Protein AF-A0A2T9X6R1-F1 (afdb_monomer_lite)

Sequence (133 aa):
MIALADYELIAIKPGILIIKVENEELKIRIFPIPIHVIKSGENYSVQVNAVISVDTNIPKFGEQCSPQNIMLHRGVVPKEVNVVRKPEVEINVEGKGISVYLEITNLVVYPDLRDSGGSPCVMISWSSFQTVK

Foldseek 3Di:
DKDWFDKAWDDWDWWWKWFDDDPKIKIKTWTWAWDTWIDDPPDIDTDTDIDMDMDIPDADDAAAPDPVVVVVADWDFTPDMDGPDWTKTWIATPNKIKIKTWAWDGKTWGQRHAHPRRGTDMDIDTDIDMDID

Radius of gyration: 17.2 Å; chains: 1; bounding box: 43×26×51 Å

Secondary structure (DSSP, 8-state):
-EEEE--EEEEEE-EEEEEEETTEEEEEEEEEEEEEEEEETT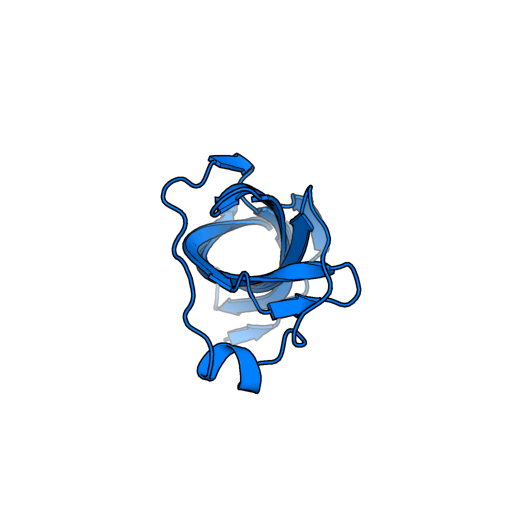EEEEEEEEEEEEEESS----EE--HHHHHHSPPB--S-EEEEE--EEEEEETTEEEEEEEEEEEEEEEEEEE-TTSPEEEEEEEEEEEEE-

Organism: NCBI:txid563177

pLDDT: mean 94.6, std 3.47, range [71.5, 98.12]

Structure (mmCIF, N/CA/C/O backbone):
data_AF-A0A2T9X6R1-F1
#
_entry.id   AF-A0A2T9X6R1-F1
#
loop_
_atom_site.group_PDB
_atom_site.id
_atom_site.type_symbol
_atom_site.label_atom_id
_atom_site.label_alt_id
_atom_site.label_comp_id
_atom_site.label_asym_id
_atom_site.label_entity_id
_atom_site.label_seq_id
_atom_site.pdbx_PDB_ins_code
_atom_site.Cartn_x
_atom_site.Cartn_y
_atom_site.Cartn_z
_atom_site.occupancy
_atom_site.B_iso_or_equiv
_atom_site.auth_seq_id
_atom_site.auth_comp_id
_atom_site.auth_asym_id
_atom_site.auth_atom_id
_atom_site.pdbx_PDB_model_num
ATOM 1 N N . MET A 1 1 ? -7.563 -0.761 31.783 1.00 71.50 1 MET A N 1
ATOM 2 C CA . MET A 1 1 ? -7.317 -2.127 31.275 1.00 71.50 1 MET A CA 1
ATOM 3 C C . MET A 1 1 ? -7.075 -2.005 29.781 1.00 71.50 1 MET A C 1
ATOM 5 O O . MET A 1 1 ? -7.830 -1.278 29.148 1.00 71.50 1 MET A O 1
ATOM 9 N N . ILE A 1 2 ? -6.004 -2.610 29.264 1.00 84.69 2 ILE A N 1
ATOM 10 C CA . ILE A 1 2 ? -5.708 -2.647 27.825 1.00 84.69 2 ILE A CA 1
ATOM 11 C C . ILE A 1 2 ? -6.203 -3.995 27.310 1.00 84.69 2 ILE A C 1
ATOM 13 O O . ILE A 1 2 ? -5.855 -5.019 27.896 1.00 84.69 2 ILE A O 1
ATOM 17 N N . ALA A 1 3 ? -7.022 -3.991 26.264 1.00 91.94 3 ALA A N 1
ATOM 18 C CA . ALA A 1 3 ? -7.582 -5.205 25.682 1.00 91.94 3 ALA A CA 1
ATOM 19 C C . ALA A 1 3 ? -7.657 -5.097 24.156 1.00 91.94 3 ALA A C 1
ATOM 21 O O . ALA A 1 3 ? -7.704 -3.995 23.604 1.00 91.94 3 ALA A O 1
ATOM 22 N N . LEU A 1 4 ? -7.681 -6.250 23.489 1.00 94.25 4 LEU A N 1
ATOM 23 C CA . LEU A 1 4 ? -8.076 -6.326 22.087 1.00 94.25 4 LEU A CA 1
ATOM 24 C C . LEU A 1 4 ? -9.593 -6.147 21.998 1.00 94.25 4 LEU A C 1
ATOM 26 O O . LEU A 1 4 ? -10.327 -6.705 22.813 1.00 94.25 4 LEU A O 1
ATOM 30 N N . ALA A 1 5 ? -10.033 -5.351 21.031 1.00 94.19 5 ALA A N 1
ATOM 31 C CA . ALA A 1 5 ? -11.437 -5.143 20.726 1.00 94.19 5 ALA A CA 1
ATOM 32 C C . ALA A 1 5 ? -11.767 -5.751 19.362 1.00 94.19 5 ALA A C 1
ATOM 34 O O . ALA A 1 5 ? -10.987 -5.625 18.411 1.00 94.19 5 ALA A O 1
ATOM 35 N N . ASP A 1 6 ? -12.938 -6.373 19.278 1.00 95.75 6 ASP A N 1
ATOM 36 C CA . ASP A 1 6 ? -13.516 -6.770 18.003 1.00 95.75 6 ASP A CA 1
ATOM 37 C C . ASP A 1 6 ? -13.940 -5.527 17.221 1.00 95.75 6 ASP A C 1
ATOM 39 O O . ASP A 1 6 ? -14.314 -4.497 17.790 1.00 95.75 6 ASP A O 1
ATOM 43 N N . TYR A 1 7 ? -13.879 -5.624 15.899 1.00 96.56 7 TYR A N 1
ATOM 44 C CA . TYR A 1 7 ? -14.290 -4.552 15.011 1.00 96.56 7 TYR A CA 1
ATOM 45 C C . TYR A 1 7 ? -15.024 -5.117 13.802 1.00 96.56 7 TYR A C 1
ATOM 47 O O . TYR A 1 7 ? -14.750 -6.220 13.331 1.00 96.56 7 TYR A O 1
ATOM 55 N N . GLU A 1 8 ? -15.942 -4.322 13.278 1.00 97.56 8 GLU A N 1
ATOM 56 C CA . GLU A 1 8 ? -16.583 -4.557 11.996 1.00 97.56 8 GLU A CA 1
ATOM 57 C C . GLU A 1 8 ? -15.862 -3.726 10.933 1.00 97.56 8 GLU A C 1
ATOM 59 O O . GLU A 1 8 ? -15.652 -2.522 11.097 1.00 97.56 8 GLU A O 1
ATOM 64 N N . LEU A 1 9 ? -15.454 -4.368 9.840 1.00 97.69 9 LEU A N 1
ATOM 65 C CA . LEU A 1 9 ? -14.873 -3.671 8.700 1.00 97.69 9 LEU A CA 1
ATOM 66 C C . LEU A 1 9 ? -15.989 -3.040 7.867 1.00 97.69 9 LEU A C 1
ATOM 68 O O . LEU A 1 9 ? -16.815 -3.756 7.308 1.00 97.69 9 LEU A O 1
ATOM 72 N N . ILE A 1 10 ? -15.970 -1.715 7.729 1.00 98.00 10 ILE A N 1
ATOM 73 C CA . ILE A 1 10 ? -16.971 -0.984 6.946 1.00 98.00 10 ILE A CA 1
ATOM 74 C C . ILE A 1 10 ? -16.496 -0.820 5.503 1.00 98.00 10 ILE A C 1
ATOM 76 O O . ILE A 1 10 ? -17.200 -1.183 4.562 1.00 98.00 10 ILE A O 1
ATOM 80 N N . ALA A 1 11 ? -15.286 -0.288 5.310 1.00 97.81 11 ALA A N 1
ATOM 81 C CA . ALA A 1 11 ? -14.744 -0.056 3.977 1.00 97.81 11 ALA A CA 1
ATOM 82 C C . ALA A 1 11 ? -13.218 0.025 3.976 1.00 97.81 11 ALA A C 1
ATOM 84 O O . ALA A 1 11 ? -12.625 0.692 4.816 1.00 97.81 11 ALA A O 1
ATOM 85 N N . ILE A 1 12 ? -12.586 -0.562 2.957 1.00 97.81 12 ILE A N 1
ATOM 86 C CA . ILE A 1 12 ? -11.184 -0.301 2.604 1.00 97.81 12 ILE A CA 1
ATOM 87 C C . ILE A 1 12 ? -11.185 0.550 1.338 1.00 97.81 12 ILE A C 1
ATOM 89 O O . ILE A 1 12 ? -11.693 0.128 0.299 1.00 97.81 12 ILE A O 1
ATOM 93 N N . LYS A 1 13 ? -10.592 1.741 1.409 1.00 97.81 13 LYS A N 1
ATOM 94 C CA . LYS A 1 13 ? -10.417 2.665 0.287 1.00 97.81 13 LYS A CA 1
ATOM 95 C C . LYS A 1 13 ? -8.941 2.655 -0.123 1.00 97.81 13 LYS A C 1
ATOM 97 O O . LYS A 1 13 ? -8.113 3.289 0.533 1.00 97.81 13 LYS A O 1
ATOM 102 N N . PRO A 1 14 ? -8.576 1.956 -1.213 1.00 97.44 14 PRO A N 1
ATOM 103 C CA . PRO A 1 14 ? -7.180 1.842 -1.613 1.00 97.44 14 PRO A CA 1
ATOM 104 C C . PRO A 1 14 ? -6.594 3.203 -1.979 1.00 97.44 14 PRO A C 1
ATOM 106 O O . PRO A 1 14 ? -7.193 3.941 -2.769 1.00 97.44 14 PRO A O 1
ATOM 109 N N . GLY A 1 15 ? -5.404 3.504 -1.477 1.00 97.88 15 GLY A N 1
ATOM 110 C CA . GLY A 1 15 ? -4.603 4.620 -1.956 1.00 97.88 15 GLY A CA 1
ATOM 111 C C . GLY A 1 15 ? -4.140 4.358 -3.382 1.00 97.88 15 GLY A C 1
ATOM 112 O O . GLY A 1 15 ? -3.892 3.209 -3.747 1.00 97.88 15 GLY A O 1
ATOM 113 N N . ILE A 1 16 ? -4.05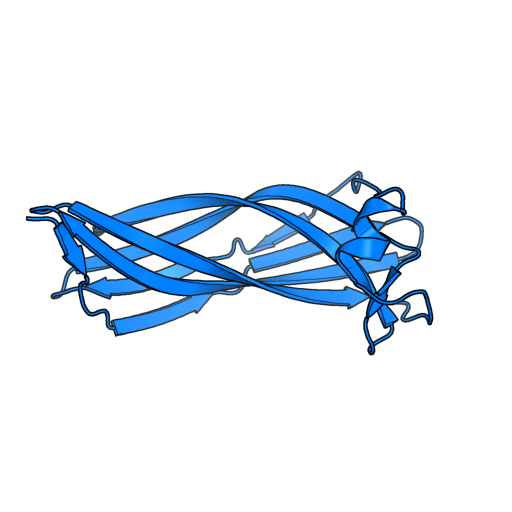7 5.407 -4.195 1.00 98.12 16 ILE A N 1
ATOM 114 C CA . ILE A 1 16 ? -3.583 5.333 -5.577 1.00 98.12 16 ILE A CA 1
ATOM 115 C C . ILE A 1 16 ? -2.539 6.423 -5.770 1.00 98.12 16 ILE A C 1
ATOM 117 O O . ILE A 1 16 ? -2.847 7.609 -5.636 1.00 98.12 16 ILE A O 1
ATOM 121 N N . LEU A 1 17 ? -1.326 6.002 -6.112 1.00 97.69 17 LEU A N 1
ATOM 122 C CA . LEU A 1 17 ? -0.223 6.873 -6.494 1.00 97.69 17 LEU A CA 1
ATOM 123 C C . LEU A 1 17 ? 0.129 6.607 -7.955 1.00 97.69 17 LEU A C 1
ATOM 125 O O . LEU A 1 17 ? 0.160 5.451 -8.385 1.00 97.69 17 LEU A O 1
ATOM 129 N N . ILE A 1 18 ? 0.418 7.669 -8.695 1.00 97.56 18 ILE A N 1
ATOM 130 C CA . ILE A 1 18 ? 1.024 7.586 -10.021 1.00 97.56 18 ILE A CA 1
ATOM 131 C C . ILE A 1 18 ? 2.377 8.274 -9.937 1.00 97.56 18 ILE A C 1
ATOM 133 O O . ILE A 1 18 ? 2.469 9.429 -9.516 1.00 97.56 18 ILE A O 1
ATOM 137 N N . ILE A 1 19 ? 3.427 7.555 -10.307 1.00 96.50 19 ILE A N 1
ATOM 138 C CA . ILE A 1 19 ? 4.798 8.059 -10.264 1.00 96.50 19 ILE A CA 1
ATOM 139 C C . ILE A 1 19 ? 5.483 7.803 -11.596 1.00 96.50 19 ILE A C 1
ATOM 141 O O . ILE A 1 19 ? 5.158 6.846 -12.296 1.00 96.50 19 ILE A O 1
ATOM 145 N N . LYS A 1 20 ? 6.457 8.646 -11.928 1.00 94.69 20 LYS A N 1
ATOM 146 C CA . LYS A 1 20 ? 7.333 8.441 -13.081 1.00 94.69 20 LYS A CA 1
ATOM 147 C C . LYS A 1 20 ? 8.756 8.231 -12.603 1.00 94.69 20 LYS A C 1
ATOM 149 O O . LYS A 1 20 ? 9.283 9.043 -11.840 1.00 94.69 20 LYS A O 1
ATOM 154 N N . VAL A 1 21 ? 9.364 7.143 -13.054 1.00 92.94 21 VAL A N 1
ATOM 155 C CA . VAL A 1 21 ? 10.762 6.814 -12.781 1.00 92.94 21 VAL A CA 1
ATOM 156 C C . VAL A 1 21 ? 11.420 6.477 -14.104 1.00 92.94 21 VAL A C 1
ATOM 158 O O . VAL A 1 21 ? 10.998 5.557 -14.798 1.00 92.94 21 VAL A O 1
ATOM 161 N N . GLU A 1 22 ? 12.436 7.261 -14.460 1.00 88.06 22 GLU A N 1
ATOM 162 C CA . GLU A 1 22 ? 13.091 7.189 -15.767 1.00 88.06 22 GLU A CA 1
ATOM 163 C C . GLU A 1 22 ? 12.067 7.304 -16.909 1.00 88.06 22 GLU A C 1
ATOM 165 O O . GLU A 1 22 ? 11.452 8.358 -17.071 1.00 88.06 22 GLU A O 1
ATOM 170 N N . ASN A 1 23 ? 11.863 6.223 -17.664 1.00 89.12 23 ASN A N 1
ATOM 171 C CA . ASN A 1 23 ? 10.926 6.144 -18.783 1.00 89.12 23 ASN A CA 1
ATOM 172 C C . ASN A 1 23 ? 9.674 5.305 -18.456 1.00 89.12 23 ASN A C 1
ATOM 174 O O . ASN A 1 23 ? 8.883 5.020 -19.353 1.00 89.12 23 ASN A O 1
ATOM 178 N N . GLU A 1 24 ? 9.499 4.887 -17.199 1.00 93.00 24 GLU A N 1
ATOM 179 C CA . GLU A 1 24 ? 8.377 4.066 -16.733 1.00 93.00 24 GLU A CA 1
ATOM 180 C C . GLU A 1 24 ? 7.394 4.899 -15.905 1.00 93.00 24 GLU A C 1
ATOM 182 O O . GLU A 1 24 ? 7.777 5.707 -15.053 1.00 93.00 24 GLU A O 1
ATOM 187 N N . GLU A 1 25 ? 6.104 4.683 -16.146 1.00 96.25 25 GLU A N 1
ATOM 188 C CA . GLU A 1 25 ? 5.024 5.175 -15.302 1.00 96.25 25 GLU A CA 1
ATOM 189 C C . GLU A 1 25 ? 4.500 4.019 -14.458 1.00 96.25 25 GLU A C 1
ATOM 191 O O . GLU A 1 25 ? 4.127 2.965 -14.979 1.00 96.25 25 GLU A O 1
ATOM 196 N N . LEU A 1 26 ? 4.471 4.231 -13.146 1.00 97.31 26 LEU A N 1
ATOM 197 C CA . LEU A 1 26 ? 4.061 3.226 -12.183 1.00 97.31 26 LEU A CA 1
ATOM 198 C C . LEU A 1 26 ? 2.766 3.652 -11.511 1.00 97.31 26 LEU A C 1
ATOM 200 O O . LEU A 1 26 ? 2.642 4.773 -11.010 1.00 97.31 26 LEU A O 1
ATOM 204 N N . LYS A 1 27 ? 1.820 2.719 -11.447 1.00 97.88 27 LYS A N 1
ATOM 205 C CA . LYS A 1 27 ? 0.594 2.847 -10.671 1.00 97.88 27 LYS A CA 1
ATOM 206 C C . LYS A 1 27 ? 0.715 1.989 -9.425 1.00 97.88 27 LYS A C 1
ATOM 208 O O . LYS A 1 27 ? 0.703 0.763 -9.495 1.00 97.88 27 LYS A O 1
ATOM 213 N N . ILE A 1 28 ? 0.787 2.647 -8.279 1.00 98.00 28 ILE A N 1
ATOM 214 C CA . ILE A 1 28 ? 0.924 1.992 -6.983 1.00 98.00 28 ILE A CA 1
ATOM 215 C C . ILE A 1 28 ? -0.416 2.055 -6.265 1.00 98.00 28 ILE A C 1
ATOM 217 O O . ILE A 1 28 ? -1.007 3.128 -6.116 1.00 98.00 28 ILE A O 1
ATOM 221 N N . ARG A 1 29 ? -0.894 0.899 -5.808 1.00 98.06 29 ARG A N 1
ATOM 222 C CA . ARG A 1 29 ? -2.085 0.776 -4.969 1.00 98.06 29 ARG A CA 1
ATOM 223 C C . ARG A 1 29 ? -1.684 0.339 -3.569 1.00 98.06 29 ARG A C 1
ATOM 225 O O . ARG A 1 29 ? -0.919 -0.610 -3.420 1.00 98.06 29 ARG A O 1
ATOM 232 N N . ILE A 1 30 ? -2.219 1.023 -2.563 1.00 98.12 30 ILE A N 1
ATOM 233 C CA . ILE A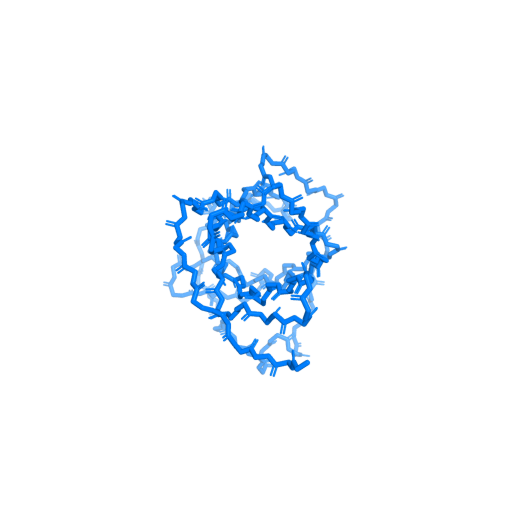 1 30 ? -1.919 0.769 -1.150 1.00 98.12 30 ILE A CA 1
ATOM 234 C C . ILE A 1 30 ? -3.228 0.441 -0.443 1.00 98.12 30 ILE A C 1
ATOM 236 O O . ILE A 1 30 ? -4.135 1.271 -0.396 1.00 98.12 30 ILE A O 1
ATOM 240 N N . PHE A 1 31 ? -3.336 -0.766 0.097 1.00 97.94 31 PHE A N 1
ATOM 241 C CA . PHE A 1 31 ? -4.526 -1.261 0.777 1.00 97.94 31 PHE A CA 1
ATOM 242 C C . PHE A 1 31 ? -4.260 -1.290 2.288 1.00 97.94 31 PHE A C 1
ATOM 244 O O . PHE A 1 31 ? -3.497 -2.146 2.740 1.00 97.94 31 PHE A O 1
ATOM 251 N N . PRO A 1 32 ? -4.839 -0.362 3.070 1.00 97.56 32 PRO A N 1
ATOM 252 C CA . PRO A 1 32 ? -4.733 -0.391 4.524 1.00 97.56 32 PRO A CA 1
ATOM 253 C C . PRO A 1 32 ? -5.644 -1.489 5.090 1.00 97.56 32 PRO A C 1
ATOM 255 O O . PRO A 1 32 ? -6.867 -1.379 5.045 1.00 97.56 32 PRO A O 1
ATOM 258 N N . ILE A 1 33 ? -5.043 -2.559 5.604 1.00 97.50 33 ILE A N 1
ATOM 259 C CA . ILE A 1 33 ? -5.725 -3.706 6.204 1.00 97.50 33 ILE A CA 1
ATOM 260 C C . ILE A 1 33 ? -5.612 -3.617 7.733 1.00 97.50 33 ILE A C 1
ATOM 262 O O . ILE A 1 33 ? -4.511 -3.779 8.264 1.00 97.50 33 ILE A O 1
ATOM 266 N N . PRO A 1 34 ? -6.705 -3.362 8.468 1.00 96.50 34 PRO A N 1
ATOM 267 C CA . PRO A 1 34 ? -6.686 -3.380 9.923 1.00 96.50 34 PRO A CA 1
ATOM 268 C C . PRO A 1 34 ? -6.407 -4.809 10.397 1.00 96.50 34 PRO A C 1
ATOM 270 O O . PRO A 1 34 ? -6.953 -5.769 9.862 1.00 96.50 34 PRO A O 1
ATOM 273 N N . ILE A 1 35 ? -5.519 -4.954 11.379 1.00 95.81 35 ILE A N 1
ATOM 274 C CA . ILE A 1 35 ? -5.169 -6.255 11.967 1.00 95.81 35 ILE A CA 1
ATOM 275 C C . ILE A 1 35 ? -5.751 -6.355 13.374 1.00 95.81 35 ILE A C 1
ATOM 277 O O . ILE A 1 35 ? -6.422 -7.329 13.708 1.00 95.81 35 ILE A O 1
ATOM 281 N N . HIS A 1 36 ? -5.517 -5.325 14.189 1.00 95.31 36 HIS A N 1
ATOM 282 C CA . HIS A 1 36 ? -5.915 -5.292 15.590 1.00 95.31 36 HIS A CA 1
ATOM 283 C C . HIS A 1 36 ? -6.453 -3.919 15.970 1.00 95.31 36 HIS A C 1
ATOM 285 O O . HIS A 1 36 ? -5.936 -2.893 15.524 1.00 95.31 36 HIS A O 1
ATOM 291 N N . VAL A 1 37 ? -7.444 -3.911 16.857 1.00 96.06 37 VAL A N 1
ATOM 292 C CA . VAL A 1 37 ? -7.868 -2.716 17.581 1.00 96.06 37 VAL A CA 1
ATOM 293 C C . VAL A 1 37 ? -7.539 -2.921 19.049 1.00 96.06 37 VAL A C 1
ATOM 295 O O . VAL A 1 37 ? -7.961 -3.897 19.664 1.00 96.06 37 VAL A O 1
ATOM 298 N N . ILE A 1 38 ? -6.772 -1.996 19.611 1.00 95.50 38 ILE A N 1
ATOM 299 C CA . ILE A 1 38 ? -6.399 -1.978 21.020 1.00 95.50 38 ILE A CA 1
ATOM 300 C C . ILE A 1 38 ? -7.240 -0.907 21.705 1.00 95.50 38 ILE A C 1
ATOM 302 O O . ILE A 1 38 ? -7.179 0.268 21.340 1.00 95.50 38 ILE A O 1
ATOM 306 N N . LYS A 1 39 ? -8.008 -1.305 22.717 1.00 94.50 39 LYS A N 1
ATOM 307 C CA . LYS A 1 39 ? -8.813 -0.406 23.545 1.00 94.50 39 LYS A CA 1
ATOM 308 C C . LYS A 1 39 ? -8.125 -0.167 24.884 1.00 94.50 39 LYS A C 1
ATOM 310 O O . LYS A 1 39 ? -7.664 -1.106 25.534 1.00 94.50 39 LYS A O 1
ATOM 315 N N . SER A 1 40 ? -8.078 1.092 25.313 1.00 93.38 40 SER A N 1
ATOM 316 C CA . SER A 1 40 ? -7.579 1.501 26.628 1.00 93.38 40 SER A CA 1
ATOM 317 C C . SER A 1 40 ? -8.493 2.575 27.219 1.00 93.38 40 SER A C 1
ATOM 319 O O . SER A 1 40 ? -8.399 3.757 26.879 1.00 93.38 40 SER A O 1
ATOM 321 N N . GLY A 1 41 ? -9.412 2.151 28.092 1.00 88.94 41 GLY A N 1
ATOM 322 C CA . GLY A 1 41 ? -10.496 3.014 28.570 1.00 88.94 41 GLY A CA 1
ATOM 323 C C . GLY A 1 41 ? -11.426 3.398 27.417 1.00 88.94 41 GLY A C 1
ATOM 324 O O . GLY A 1 41 ? -11.958 2.519 26.744 1.00 88.94 41 GLY A O 1
ATOM 325 N N . GLU A 1 42 ? -11.570 4.700 27.172 1.00 87.12 42 GLU A N 1
ATOM 326 C CA . GLU A 1 42 ? -12.366 5.252 26.062 1.00 87.12 42 GLU A CA 1
ATOM 327 C C . GLU A 1 42 ? -11.573 5.437 24.759 1.00 87.12 42 GLU A C 1
ATOM 329 O O . GLU A 1 42 ? -12.151 5.791 23.731 1.00 87.12 42 GLU A O 1
ATOM 334 N N . ASN A 1 43 ? -10.257 5.209 24.793 1.00 91.50 43 ASN A N 1
ATOM 335 C CA . ASN A 1 43 ? -9.383 5.400 23.643 1.00 91.50 43 ASN A CA 1
ATOM 336 C C . ASN A 1 43 ? -9.220 4.106 22.848 1.00 91.50 43 ASN A C 1
ATOM 338 O O . ASN A 1 43 ? -9.113 3.017 23.418 1.00 91.50 43 ASN A O 1
ATOM 342 N N . TYR A 1 44 ? -9.095 4.262 21.534 1.00 93.75 44 TYR A N 1
ATOM 343 C CA . TYR A 1 44 ? -8.824 3.184 20.591 1.00 93.75 44 TYR A CA 1
ATOM 344 C C . TYR A 1 44 ? -7.501 3.437 19.878 1.00 93.75 44 TYR A C 1
ATOM 346 O O . TYR A 1 44 ? -7.132 4.584 19.642 1.00 93.75 44 TYR A O 1
ATOM 354 N N . SER A 1 45 ? -6.796 2.376 19.512 1.00 94.50 45 SER A N 1
ATOM 355 C CA . SER A 1 45 ? -5.641 2.414 18.620 1.00 94.50 45 SER A CA 1
ATOM 356 C C . SER A 1 45 ? -5.780 1.295 17.604 1.00 94.50 45 SER A C 1
ATOM 358 O O . SER A 1 45 ? -5.986 0.142 17.982 1.00 94.50 45 SER A O 1
ATOM 360 N N . VAL A 1 46 ? -5.701 1.631 16.320 1.00 96.25 46 VAL A N 1
ATOM 361 C CA . VAL A 1 46 ? -5.851 0.656 15.237 1.00 96.25 46 VAL A CA 1
ATOM 362 C C . VAL A 1 46 ? -4.487 0.352 14.638 1.00 96.25 46 VAL A C 1
ATOM 364 O O . VAL A 1 46 ? -3.798 1.243 14.140 1.00 96.25 46 VAL A O 1
ATOM 367 N N . GLN A 1 47 ? -4.105 -0.920 14.653 1.00 95.50 47 GLN A N 1
ATOM 368 C CA . GLN A 1 47 ? -2.938 -1.404 13.935 1.00 95.50 47 GLN A CA 1
ATOM 369 C C . GLN A 1 47 ? -3.338 -1.788 12.512 1.00 95.50 47 GLN A C 1
ATOM 371 O O . GLN A 1 47 ? -4.243 -2.599 12.312 1.00 95.50 47 GLN A O 1
ATOM 376 N N . VAL A 1 48 ? -2.631 -1.235 11.529 1.00 96.00 48 VAL A N 1
ATOM 377 C CA . VAL A 1 48 ? -2.893 -1.449 10.104 1.00 96.00 48 VAL A CA 1
ATOM 378 C C . VAL A 1 48 ? -1.653 -2.026 9.427 1.00 96.00 48 VAL A C 1
ATOM 380 O O . VAL A 1 48 ? -0.551 -1.507 9.599 1.00 96.00 48 VAL A O 1
ATOM 383 N N . ASN A 1 49 ? -1.841 -3.078 8.633 1.00 95.38 49 ASN A N 1
ATOM 384 C CA . ASN A 1 49 ? -0.877 -3.520 7.633 1.00 95.38 49 ASN A CA 1
ATOM 385 C C . ASN A 1 49 ? -1.157 -2.820 6.302 1.00 95.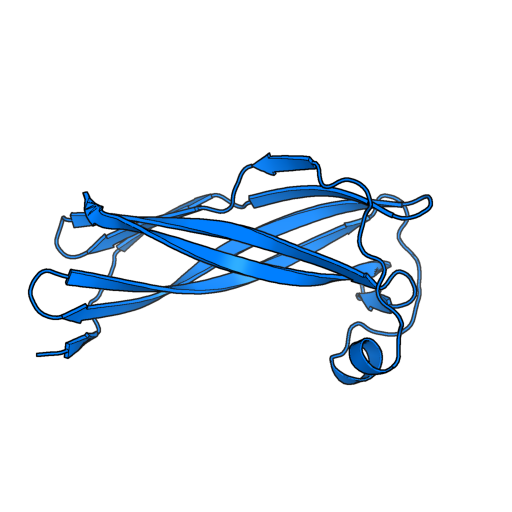38 49 ASN A C 1
ATOM 387 O O . ASN A 1 49 ? -2.317 -2.683 5.926 1.00 95.38 49 ASN A O 1
ATOM 391 N N . ALA A 1 50 ? -0.132 -2.442 5.546 1.00 95.75 50 ALA A N 1
ATOM 392 C CA . ALA A 1 50 ? -0.328 -1.954 4.184 1.00 95.75 50 ALA A CA 1
ATOM 393 C C . ALA A 1 50 ? 0.059 -3.045 3.184 1.00 95.75 50 ALA A C 1
ATOM 395 O O . ALA A 1 50 ? 1.218 -3.449 3.112 1.00 95.75 50 ALA A O 1
ATOM 396 N N . VAL A 1 51 ? -0.904 -3.500 2.385 1.00 96.06 51 VAL A N 1
ATOM 397 C CA . VAL A 1 51 ? -0.624 -4.366 1.234 1.00 96.06 51 VAL A CA 1
ATOM 398 C C . VAL A 1 51 ? -0.401 -3.476 0.018 1.00 96.06 51 VAL A C 1
ATOM 400 O O . VAL A 1 51 ? -1.204 -2.582 -0.253 1.00 96.06 51 VAL A O 1
ATOM 403 N N . ILE A 1 52 ? 0.696 -3.695 -0.704 1.00 95.81 52 ILE A N 1
ATOM 404 C CA . ILE A 1 52 ? 1.120 -2.839 -1.816 1.00 95.81 52 ILE A CA 1
ATOM 405 C C . ILE A 1 52 ? 1.083 -3.646 -3.111 1.00 95.81 52 ILE A C 1
ATOM 407 O O . ILE A 1 52 ? 1.542 -4.783 -3.160 1.00 95.81 52 ILE A O 1
ATOM 411 N N . SER A 1 53 ? 0.544 -3.039 -4.164 1.00 96.12 53 SER A N 1
ATOM 412 C CA . SER A 1 53 ? 0.570 -3.562 -5.529 1.00 96.12 53 SER A CA 1
ATOM 413 C C . SER A 1 53 ? 1.127 -2.492 -6.457 1.00 96.12 53 SER A C 1
ATOM 415 O O . SER A 1 53 ? 0.766 -1.319 -6.340 1.00 96.12 53 SER A O 1
ATOM 417 N N . VAL A 1 54 ? 2.004 -2.904 -7.368 1.00 97.19 54 VAL A N 1
ATOM 418 C CA . VAL A 1 54 ? 2.664 -2.027 -8.333 1.00 97.19 54 VAL A CA 1
ATOM 419 C C . VAL A 1 54 ? 2.375 -2.553 -9.729 1.00 97.19 54 VAL A C 1
ATOM 421 O O . VAL A 1 54 ? 2.631 -3.718 -10.011 1.00 97.19 54 VAL A O 1
ATOM 424 N N . ASP A 1 55 ? 1.871 -1.685 -10.597 1.00 96.94 55 ASP A N 1
ATOM 425 C CA . ASP A 1 55 ? 1.815 -1.927 -12.037 1.00 96.94 55 ASP A CA 1
ATOM 426 C C . ASP A 1 55 ? 2.751 -0.947 -12.744 1.00 96.94 55 ASP A C 1
ATOM 428 O O . ASP A 1 55 ? 2.819 0.224 -12.363 1.00 96.94 55 ASP A O 1
ATOM 432 N N . THR A 1 56 ? 3.416 -1.402 -13.801 1.00 97.00 56 THR A N 1
ATOM 433 C CA . THR A 1 56 ? 4.176 -0.561 -14.735 1.00 97.00 56 THR A CA 1
ATOM 434 C C . THR A 1 56 ? 3.536 -0.600 -16.117 1.00 97.00 56 THR A C 1
ATOM 436 O O . THR A 1 56 ? 2.958 -1.609 -16.526 1.00 97.00 56 THR A O 1
ATOM 439 N N . ASN A 1 57 ? 3.658 0.490 -16.870 1.00 97.00 57 ASN A N 1
ATOM 440 C CA . ASN A 1 57 ? 3.309 0.506 -18.288 1.00 97.00 57 ASN A CA 1
ATOM 441 C C . ASN A 1 57 ? 4.337 -0.227 -19.175 1.00 97.00 57 ASN A C 1
ATOM 443 O O . ASN A 1 57 ? 4.045 -0.483 -20.343 1.00 97.00 57 ASN A O 1
ATOM 447 N N . ILE A 1 58 ? 5.525 -0.556 -18.650 1.00 95.81 58 ILE A N 1
ATOM 448 C CA . ILE A 1 58 ? 6.596 -1.248 -19.382 1.00 95.81 58 ILE A CA 1
ATOM 449 C C . ILE A 1 58 ? 7.114 -2.425 -18.535 1.00 95.81 58 ILE A C 1
ATOM 451 O O . ILE A 1 58 ? 8.162 -2.303 -17.897 1.00 95.81 58 ILE A O 1
ATOM 455 N N . PRO A 1 59 ? 6.398 -3.565 -18.492 1.00 94.31 59 PRO A N 1
ATOM 456 C CA . PRO A 1 59 ? 6.833 -4.729 -17.726 1.00 94.31 59 PRO A CA 1
ATOM 457 C C . PRO A 1 59 ? 8.117 -5.320 -18.314 1.00 94.31 59 PRO A C 1
ATOM 459 O O . PRO A 1 59 ? 8.265 -5.436 -19.533 1.00 94.31 59 PRO A O 1
ATOM 462 N N . LYS A 1 60 ? 9.060 -5.684 -17.442 1.00 93.69 60 LYS A N 1
ATOM 463 C CA . LYS A 1 60 ? 10.380 -6.213 -17.821 1.00 93.69 60 LYS A CA 1
ATOM 464 C C . LYS A 1 60 ? 10.805 -7.333 -16.883 1.00 93.69 60 LYS A C 1
ATOM 466 O O . LYS A 1 60 ? 10.420 -7.350 -15.720 1.00 93.69 60 LYS A O 1
ATOM 471 N N . PHE A 1 61 ? 11.660 -8.226 -17.369 1.00 90.44 61 PHE A N 1
ATOM 472 C CA . PHE A 1 61 ? 12.367 -9.171 -16.507 1.00 90.44 61 PHE A CA 1
ATOM 473 C C . PHE A 1 61 ? 13.503 -8.469 -15.757 1.00 90.44 61 PHE A C 1
ATOM 475 O O . PHE A 1 61 ? 14.096 -7.520 -16.267 1.00 90.44 61 PHE A O 1
ATOM 482 N N . GLY A 1 62 ? 13.807 -8.955 -14.560 1.00 88.44 62 GLY A N 1
ATOM 483 C CA . GLY A 1 62 ? 14.876 -8.438 -13.714 1.00 88.44 62 GLY A CA 1
ATOM 484 C C . GLY A 1 62 ? 15.088 -9.336 -12.504 1.00 88.44 62 GLY A C 1
ATOM 485 O O . GLY A 1 62 ? 14.452 -10.387 -12.379 1.00 88.44 62 GLY A O 1
ATOM 486 N N . GLU A 1 63 ? 15.993 -8.931 -11.621 1.00 93.88 63 GLU A N 1
ATOM 487 C CA . GLU A 1 63 ? 16.241 -9.657 -10.378 1.00 93.88 63 GLU A CA 1
ATOM 488 C C . GLU A 1 63 ? 15.016 -9.605 -9.465 1.00 93.88 63 GLU A C 1
ATOM 490 O O . GLU A 1 63 ? 14.311 -8.604 -9.410 1.00 93.88 63 GLU A O 1
ATOM 495 N N . GLN A 1 64 ? 14.748 -10.674 -8.720 1.00 94.50 64 GLN A N 1
ATOM 496 C CA . GLN A 1 64 ? 13.519 -10.763 -7.935 1.00 94.50 64 GLN A CA 1
ATOM 497 C C . GLN A 1 64 ? 13.444 -9.694 -6.830 1.00 94.50 64 GLN A C 1
ATOM 499 O O . GLN A 1 64 ? 14.428 -9.446 -6.124 1.00 94.50 64 GLN A O 1
ATOM 504 N N . CYS A 1 65 ? 12.242 -9.154 -6.598 1.00 92.75 65 CYS A N 1
ATOM 505 C CA . CYS A 1 65 ? 11.913 -8.414 -5.378 1.00 92.75 65 CYS A CA 1
ATOM 506 C C . CYS A 1 65 ? 12.131 -9.278 -4.128 1.00 92.75 65 CYS A C 1
ATOM 508 O O . CYS A 1 65 ? 11.280 -10.088 -3.759 1.00 92.75 65 CYS A O 1
ATOM 510 N N . SER A 1 66 ? 13.263 -9.089 -3.451 1.00 91.56 66 SER A N 1
ATOM 511 C CA . SER A 1 66 ? 13.561 -9.724 -2.168 1.00 91.56 66 SER A CA 1
ATOM 512 C C . SER A 1 66 ? 14.217 -8.721 -1.215 1.00 91.56 66 SER A C 1
ATOM 514 O O . SER A 1 66 ? 14.915 -7.811 -1.674 1.00 91.56 66 SER A O 1
ATOM 516 N N . PRO A 1 67 ? 14.048 -8.873 0.114 1.00 88.56 67 PRO A N 1
ATOM 517 C CA . PRO A 1 67 ? 14.731 -8.015 1.082 1.00 88.56 67 PRO A CA 1
ATOM 518 C C . PRO A 1 67 ? 16.254 -7.998 0.897 1.00 88.56 67 PRO A C 1
ATOM 520 O O . PRO A 1 67 ? 16.878 -6.954 1.042 1.00 88.56 67 PRO A O 1
ATOM 523 N N . GLN A 1 68 ? 16.842 -9.139 0.522 1.00 92.31 68 GLN A N 1
ATOM 524 C CA . GLN A 1 68 ? 18.278 -9.268 0.263 1.00 92.31 68 GLN A CA 1
ATOM 525 C C . GLN A 1 68 ? 18.703 -8.402 -0.929 1.00 92.31 68 GLN A C 1
ATOM 527 O O . GLN A 1 68 ? 19.639 -7.616 -0.813 1.00 92.31 68 GLN A O 1
ATOM 532 N N . ASN A 1 69 ? 17.970 -8.470 -2.043 1.00 92.50 69 ASN A N 1
ATOM 533 C CA . ASN A 1 69 ? 18.298 -7.710 -3.250 1.00 92.50 69 ASN A CA 1
ATOM 534 C 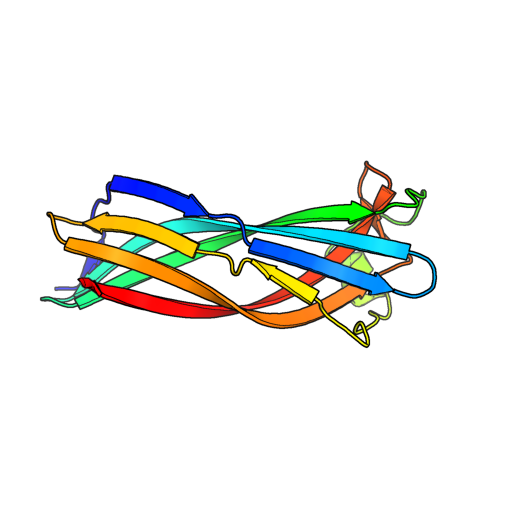C . ASN A 1 69 ? 18.069 -6.206 -3.070 1.00 92.50 69 ASN A C 1
ATOM 536 O O . ASN A 1 69 ? 18.869 -5.406 -3.551 1.00 92.50 69 ASN A O 1
ATOM 540 N N . ILE A 1 70 ? 17.030 -5.816 -2.324 1.00 90.62 70 ILE A N 1
ATOM 541 C CA . ILE A 1 70 ? 16.737 -4.415 -1.985 1.00 90.62 70 ILE A CA 1
ATOM 542 C C . ILE A 1 70 ? 17.904 -3.757 -1.233 1.00 90.62 70 ILE A C 1
ATOM 544 O O . ILE A 1 70 ? 18.170 -2.576 -1.438 1.00 90.62 70 ILE A O 1
ATOM 548 N N . MET A 1 71 ? 18.621 -4.504 -0.385 1.00 89.06 71 MET A N 1
ATOM 549 C CA . MET A 1 71 ? 19.791 -3.987 0.339 1.00 89.06 71 MET A CA 1
ATOM 550 C C . MET A 1 71 ? 21.039 -3.838 -0.542 1.00 89.06 71 MET A C 1
ATOM 552 O O . MET A 1 71 ? 21.933 -3.068 -0.198 1.00 89.06 71 MET A O 1
ATOM 556 N N . LEU A 1 72 ? 21.111 -4.579 -1.651 1.00 91.94 72 LEU A N 1
ATOM 557 C CA . LEU A 1 72 ? 22.252 -4.584 -2.573 1.00 91.94 72 LEU A CA 1
ATOM 558 C C . LEU A 1 72 ? 22.093 -3.582 -3.724 1.00 91.94 72 LEU A C 1
ATOM 560 O O . LEU A 1 72 ? 23.084 -3.193 -4.338 1.00 91.94 72 LEU A O 1
ATOM 564 N N . HIS A 1 73 ? 20.863 -3.154 -4.005 1.00 92.44 73 HIS A N 1
ATOM 565 C CA . HIS A 1 73 ? 20.548 -2.244 -5.100 1.00 92.44 73 HIS A CA 1
ATOM 566 C C . HIS A 1 73 ? 20.322 -0.817 -4.614 1.00 92.44 73 HIS A C 1
ATOM 568 O O . HIS A 1 73 ? 19.861 -0.561 -3.500 1.00 92.44 73 HIS A O 1
ATOM 574 N N . ARG A 1 74 ? 20.615 0.149 -5.488 1.00 90.94 74 ARG A N 1
ATOM 575 C CA . ARG A 1 74 ? 20.367 1.559 -5.203 1.00 90.94 74 ARG A CA 1
ATOM 576 C C . ARG A 1 74 ? 18.950 1.932 -5.618 1.00 90.94 74 ARG A C 1
ATOM 578 O O . ARG A 1 74 ? 18.618 1.933 -6.796 1.00 90.94 74 ARG A O 1
ATOM 585 N N . GLY A 1 75 ? 18.143 2.311 -4.638 1.00 92.94 75 GLY A N 1
ATOM 586 C CA . GLY A 1 75 ? 16.815 2.846 -4.888 1.00 92.94 75 GLY A CA 1
ATOM 587 C C . GLY A 1 75 ? 16.841 4.257 -5.484 1.00 92.94 75 GLY A C 1
ATOM 588 O O . GLY A 1 75 ? 17.728 5.067 -5.199 1.00 92.94 75 GLY A O 1
ATOM 589 N N . VAL A 1 76 ? 15.828 4.556 -6.288 1.00 95.19 76 VAL A N 1
ATOM 590 C CA . VAL A 1 76 ? 15.554 5.858 -6.890 1.00 95.19 76 VAL A CA 1
ATOM 591 C C . VAL A 1 76 ? 14.356 6.476 -6.182 1.00 95.19 76 VAL A C 1
ATOM 593 O O . VAL A 1 76 ? 13.277 5.888 -6.127 1.00 95.19 76 VAL A O 1
ATOM 596 N N . VAL A 1 77 ? 14.535 7.685 -5.652 1.00 95.12 77 VAL A N 1
ATOM 597 C CA . VAL A 1 77 ? 13.424 8.495 -5.140 1.00 95.12 77 VAL A CA 1
ATOM 598 C C . VAL A 1 77 ? 12.789 9.216 -6.333 1.00 95.12 77 VAL A C 1
ATOM 600 O O . VAL A 1 77 ? 13.496 9.968 -7.013 1.00 95.12 77 VAL A O 1
ATOM 603 N N . PRO A 1 78 ? 11.496 9.002 -6.635 1.00 93.00 78 PRO A N 1
ATOM 604 C CA . PRO A 1 78 ? 10.842 9.708 -7.730 1.00 93.00 78 PRO A CA 1
ATOM 605 C C . PRO A 1 78 ? 10.840 11.214 -7.482 1.00 93.00 78 PRO A C 1
ATOM 607 O O . PRO A 1 78 ? 10.633 11.669 -6.359 1.00 93.00 78 PRO A O 1
ATOM 610 N N . LYS A 1 79 ? 11.035 11.995 -8.546 1.00 89.75 79 LYS A N 1
ATOM 611 C CA . LYS A 1 79 ? 11.006 13.464 -8.459 1.00 89.75 79 LYS A CA 1
ATOM 612 C C . LYS A 1 79 ? 9.613 13.993 -8.130 1.00 89.75 79 LYS A C 1
ATOM 614 O O . LYS A 1 79 ? 9.486 15.005 -7.452 1.00 89.75 79 LYS A O 1
ATOM 619 N N . GLU A 1 80 ? 8.589 13.306 -8.625 1.00 88.94 80 GLU A N 1
ATOM 620 C CA . GLU A 1 80 ? 7.192 13.680 -8.458 1.00 88.94 80 GLU A CA 1
ATOM 621 C C . GLU A 1 80 ? 6.365 12.447 -8.102 1.00 88.94 80 GLU A C 1
ATOM 623 O O . GLU A 1 80 ? 6.521 11.374 -8.695 1.00 88.94 80 GLU A O 1
ATOM 628 N N . VAL A 1 81 ? 5.467 12.623 -7.132 1.00 93.19 81 VAL A N 1
ATOM 629 C CA . VAL A 1 81 ? 4.506 11.606 -6.710 1.00 93.19 81 VAL A CA 1
ATOM 630 C C . VAL A 1 81 ? 3.111 12.206 -6.793 1.00 93.19 81 VAL A C 1
ATOM 632 O O . VAL A 1 81 ? 2.741 13.050 -5.979 1.00 93.19 81 VAL A O 1
ATOM 635 N N . ASN A 1 82 ? 2.325 11.772 -7.779 1.00 95.81 82 ASN A N 1
ATOM 636 C CA . ASN A 1 82 ? 0.939 12.198 -7.911 1.00 95.81 82 ASN A CA 1
ATOM 637 C C . ASN A 1 82 ? 0.042 11.313 -7.037 1.00 95.81 82 ASN A C 1
ATOM 639 O O . ASN A 1 82 ? -0.246 10.161 -7.375 1.00 95.81 82 ASN A O 1
ATOM 643 N N . VAL A 1 83 ? -0.397 11.855 -5.901 1.00 94.75 83 VAL A N 1
ATOM 644 C CA . VAL A 1 83 ? -1.337 11.191 -4.992 1.00 94.75 83 VAL A CA 1
ATOM 645 C C . VAL A 1 83 ? -2.757 11.392 -5.518 1.00 94.75 83 VAL A C 1
ATOM 647 O O . VAL A 1 83 ? -3.413 12.384 -5.218 1.00 94.75 83 VAL A O 1
ATOM 650 N N . VAL A 1 84 ? -3.252 10.424 -6.287 1.00 96.50 84 VAL A N 1
ATOM 651 C CA . VAL A 1 84 ? -4.619 10.454 -6.832 1.00 96.50 84 VAL A CA 1
ATOM 652 C C . VAL A 1 84 ? -5.647 10.241 -5.721 1.00 96.50 84 VAL A C 1
ATOM 654 O O . VAL A 1 84 ? -6.705 10.867 -5.710 1.00 96.50 84 VAL A O 1
ATOM 657 N N . ARG A 1 85 ? -5.347 9.339 -4.780 1.00 96.25 85 ARG A N 1
ATOM 658 C CA . ARG A 1 85 ? -6.197 9.067 -3.617 1.00 96.25 85 ARG A CA 1
ATOM 659 C C . ARG A 1 85 ? -5.355 8.593 -2.442 1.00 96.25 85 ARG A C 1
ATOM 661 O O . ARG A 1 85 ? -4.483 7.745 -2.621 1.00 96.25 85 ARG A O 1
ATOM 668 N N . LYS A 1 86 ? -5.644 9.092 -1.240 1.00 95.75 86 LYS A N 1
ATOM 669 C CA . LYS A 1 86 ? -5.000 8.616 -0.009 1.00 95.75 86 LYS A CA 1
ATOM 670 C C . LYS A 1 86 ? -5.593 7.269 0.435 1.00 95.75 86 LYS A C 1
ATOM 672 O O . LYS A 1 86 ? -6.796 7.067 0.263 1.00 95.75 86 LYS A O 1
ATOM 677 N N . PRO A 1 87 ? -4.773 6.342 0.958 1.00 97.56 87 PRO A N 1
ATOM 678 C CA . PRO A 1 87 ? -5.258 5.089 1.527 1.00 97.56 87 PRO A CA 1
ATOM 679 C C . PRO A 1 87 ? -6.000 5.347 2.840 1.00 97.56 87 PRO A C 1
ATOM 681 O O . PRO A 1 87 ? -5.462 5.988 3.742 1.00 97.56 87 PRO A O 1
ATOM 684 N N . GLU A 1 88 ? -7.214 4.819 2.947 1.00 98.06 88 GLU A N 1
ATOM 685 C CA . GLU A 1 88 ? -8.071 4.953 4.126 1.00 98.06 88 GLU A CA 1
ATOM 686 C C . GLU A 1 88 ? -8.797 3.630 4.411 1.00 98.06 88 GLU A C 1
ATOM 688 O O . GLU A 1 88 ? -9.165 2.901 3.488 1.00 98.06 88 GLU A O 1
ATOM 693 N N . VAL A 1 89 ? -9.014 3.315 5.684 1.00 98.12 89 VAL A N 1
ATOM 694 C CA . VAL A 1 89 ? -9.905 2.244 6.130 1.00 98.12 89 VAL A CA 1
ATOM 695 C C . VAL A 1 89 ? -10.859 2.762 7.195 1.00 98.12 89 VAL A C 1
ATOM 697 O O . VAL A 1 89 ? -10.473 3.519 8.082 1.00 98.12 89 VAL A O 1
ATOM 700 N N . GLU A 1 90 ? -12.109 2.332 7.098 1.00 98.06 90 GLU A N 1
ATOM 701 C CA . GLU A 1 90 ? -13.168 2.625 8.051 1.00 98.06 90 GLU A CA 1
ATOM 702 C C . GLU A 1 90 ? -13.586 1.334 8.751 1.00 98.06 90 GLU A C 1
ATOM 704 O O . GLU A 1 90 ? -13.891 0.325 8.105 1.00 98.06 90 GLU A O 1
ATOM 709 N N . ILE A 1 91 ? -13.606 1.380 10.079 1.00 98.06 91 ILE A N 1
ATOM 710 C CA . ILE A 1 91 ? -14.064 0.294 10.941 1.00 98.06 91 ILE A CA 1
ATOM 711 C C . ILE A 1 91 ? -15.076 0.822 11.957 1.00 98.06 91 ILE A C 1
ATOM 713 O O . ILE A 1 91 ? -15.099 2.012 12.273 1.00 98.06 91 ILE A O 1
ATOM 717 N N . ASN A 1 92 ? -15.889 -0.073 12.495 1.00 97.25 92 ASN A N 1
ATOM 718 C CA . ASN A 1 92 ? -16.814 0.204 13.581 1.00 97.25 92 ASN A CA 1
ATOM 719 C C . ASN A 1 92 ? -16.432 -0.641 14.801 1.00 97.25 92 ASN A C 1
ATOM 721 O O . ASN A 1 92 ? -16.224 -1.848 14.684 1.00 97.25 92 ASN A O 1
ATOM 725 N N . VAL A 1 93 ? -16.326 -0.008 15.967 1.00 95.81 93 VAL A N 1
ATOM 726 C CA . VAL A 1 93 ? -15.957 -0.659 17.230 1.00 95.81 93 VAL A CA 1
ATOM 727 C C . VAL A 1 93 ? -16.989 -0.270 18.272 1.00 95.81 93 VAL A C 1
ATOM 729 O O . VAL A 1 93 ? -17.050 0.888 18.679 1.00 95.81 93 VAL A O 1
ATOM 732 N N . GLU A 1 94 ? -17.826 -1.225 18.684 1.00 93.06 94 GLU A N 1
ATOM 733 C CA . GLU A 1 94 ? -18.889 -1.000 19.680 1.00 93.06 94 GLU A CA 1
ATOM 734 C C . GLU A 1 94 ? -19.816 0.190 19.332 1.00 93.06 94 GLU A C 1
ATOM 736 O O . GLU A 1 94 ? -20.259 0.933 20.207 1.00 93.06 94 GLU A O 1
ATOM 741 N N . GLY A 1 95 ? -20.093 0.405 18.041 1.00 92.44 95 GLY A N 1
ATOM 742 C CA . GLY A 1 95 ? -20.932 1.508 17.560 1.00 92.44 95 GLY A CA 1
ATOM 743 C C . GLY A 1 95 ? -20.202 2.843 17.361 1.00 92.44 95 GLY A C 1
ATOM 744 O O . GLY A 1 95 ? -20.841 3.806 16.938 1.00 92.44 95 GLY A O 1
ATOM 745 N N . LYS A 1 96 ? -18.892 2.920 17.641 1.00 94.44 96 LYS A N 1
ATOM 746 C CA . LYS A 1 96 ? -18.042 4.082 17.330 1.00 94.44 96 LYS A CA 1
ATOM 747 C C . LYS A 1 96 ? -17.351 3.890 15.983 1.00 94.44 96 LYS A C 1
ATOM 749 O O . LYS A 1 96 ? -16.683 2.878 15.754 1.00 94.44 96 LYS A O 1
ATOM 754 N N . GLY A 1 97 ? -17.466 4.885 15.108 1.00 96.50 97 GLY A N 1
ATOM 755 C CA . GLY A 1 97 ? -16.840 4.857 13.789 1.00 96.50 97 GLY A CA 1
ATOM 756 C C . GLY A 1 97 ? -15.390 5.321 13.871 1.00 96.50 97 GLY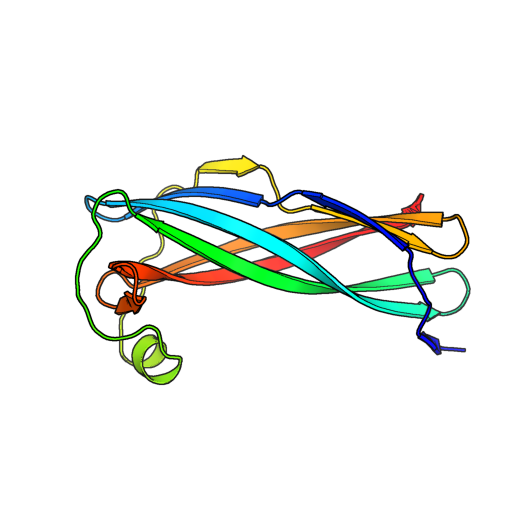 A C 1
ATOM 757 O O . GLY A 1 97 ? -15.113 6.422 14.338 1.00 96.50 97 GLY A O 1
ATOM 758 N N . ILE A 1 98 ? -14.447 4.517 13.392 1.00 97.31 98 ILE A N 1
ATOM 759 C CA . ILE A 1 98 ? -13.027 4.871 13.368 1.00 97.31 98 ILE A CA 1
ATOM 760 C C . ILE A 1 98 ? -12.547 4.871 11.920 1.00 97.31 98 ILE A C 1
ATOM 762 O O . ILE A 1 98 ? -12.627 3.856 11.231 1.00 97.31 98 ILE A O 1
ATOM 766 N N . SER A 1 99 ? -12.031 6.013 11.466 1.00 97.62 99 SER A N 1
ATOM 767 C CA . SER A 1 99 ? -11.332 6.128 10.182 1.00 97.62 99 SER A CA 1
ATOM 768 C C . SER A 1 99 ? -9.832 6.199 10.432 1.00 97.62 99 SER A C 1
ATOM 770 O O . SER A 1 99 ? -9.373 6.969 11.280 1.00 97.62 99 SER A O 1
ATOM 772 N N . VAL A 1 100 ? -9.076 5.393 9.694 1.00 97.56 100 VAL A N 1
ATOM 773 C CA . VAL A 1 100 ? -7.615 5.379 9.690 1.00 97.56 100 VAL A CA 1
ATOM 774 C C . VAL A 1 100 ? -7.136 5.686 8.285 1.00 97.56 100 VAL A C 1
ATOM 776 O O . VAL A 1 100 ? -7.533 5.009 7.341 1.00 97.56 100 VAL A O 1
ATOM 779 N N . TYR A 1 101 ? -6.244 6.658 8.136 1.00 97.06 101 TYR A N 1
ATOM 780 C CA . TYR A 1 101 ? -5.604 6.953 6.858 1.00 97.06 101 TYR A CA 1
ATOM 781 C C . TYR A 1 101 ? -4.084 6.914 6.984 1.00 97.06 101 TYR A C 1
ATOM 783 O O . TYR A 1 101 ? -3.522 7.219 8.039 1.00 97.06 101 TYR A O 1
ATOM 791 N N . LEU A 1 102 ? -3.415 6.525 5.896 1.00 97.12 102 LEU A N 1
ATOM 792 C CA . LEU A 1 102 ? -1.953 6.494 5.838 1.00 97.12 102 LEU A CA 1
ATOM 793 C C . LEU A 1 102 ? -1.447 7.673 5.004 1.00 97.12 102 LEU A C 1
ATOM 795 O O . LEU A 1 102 ? -1.807 7.822 3.835 1.00 97.12 102 LEU A O 1
ATOM 799 N N . GLU A 1 103 ? -0.589 8.496 5.597 1.00 96.12 103 GLU A N 1
ATOM 800 C CA . GLU A 1 103 ? 0.135 9.552 4.893 1.00 96.12 103 GLU A CA 1
ATOM 801 C C . GLU A 1 103 ? 1.476 9.002 4.420 1.00 96.12 103 GLU A C 1
ATOM 803 O O . GLU A 1 103 ? 2.299 8.595 5.238 1.00 96.12 103 GLU A O 1
ATOM 808 N N . ILE A 1 104 ? 1.710 8.989 3.109 1.00 94.75 104 ILE A N 1
ATOM 809 C CA . ILE A 1 104 ? 2.964 8.486 2.545 1.00 94.75 104 ILE A CA 1
ATOM 810 C C . ILE A 1 104 ? 4.077 9.496 2.817 1.00 94.75 104 ILE A C 1
ATOM 812 O O . ILE A 1 104 ? 3.982 10.651 2.412 1.00 94.75 104 ILE A O 1
ATOM 816 N N . THR A 1 105 ? 5.129 9.058 3.506 1.00 94.31 105 THR A N 1
ATOM 817 C CA . THR A 1 105 ? 6.248 9.914 3.928 1.00 94.31 105 THR A CA 1
ATOM 818 C C . THR A 1 105 ? 7.495 9.707 3.083 1.00 94.31 105 THR A C 1
ATOM 820 O O . THR A 1 105 ? 8.289 10.629 2.918 1.00 94.31 105 THR A O 1
ATOM 823 N N . ASN A 1 106 ? 7.679 8.502 2.543 1.00 94.00 106 ASN A N 1
ATOM 824 C CA . ASN A 1 106 ? 8.790 8.177 1.662 1.00 94.00 106 ASN A CA 1
ATOM 825 C C . ASN A 1 106 ? 8.350 7.138 0.629 1.00 94.00 106 ASN A C 1
ATOM 827 O O . ASN A 1 106 ? 7.547 6.253 0.935 1.00 94.00 106 ASN A O 1
ATOM 831 N N . LEU A 1 107 ? 8.890 7.253 -0.581 1.00 96.06 107 LEU A N 1
ATOM 832 C CA . LEU A 1 107 ? 8.728 6.277 -1.639 1.00 96.06 107 LEU A CA 1
ATOM 833 C C . LEU A 1 107 ? 10.046 6.121 -2.394 1.00 96.06 107 LEU A C 1
ATOM 835 O O . LEU A 1 107 ? 10.587 7.085 -2.937 1.00 96.06 107 LEU A O 1
ATOM 839 N N . VAL A 1 108 ? 10.525 4.885 -2.457 1.00 96.31 108 VAL A N 1
ATOM 840 C CA . VAL A 1 108 ? 11.731 4.497 -3.184 1.00 96.31 108 VAL A CA 1
ATOM 841 C C . VAL A 1 108 ? 11.364 3.402 -4.171 1.00 96.31 108 VAL A C 1
ATOM 843 O O . VAL A 1 108 ? 10.691 2.439 -3.811 1.00 96.31 108 VAL A O 1
ATOM 846 N N . VAL A 1 109 ? 11.816 3.538 -5.411 1.00 96.44 109 VAL A N 1
ATOM 847 C CA . VAL A 1 109 ? 11.641 2.539 -6.469 1.00 96.44 109 VAL A CA 1
ATOM 848 C C . VAL A 1 109 ? 12.981 1.883 -6.752 1.00 96.44 109 VAL A C 1
ATOM 850 O O . VAL A 1 109 ? 14.002 2.560 -6.766 1.00 96.44 109 VAL A O 1
ATOM 853 N N . TYR A 1 110 ? 12.985 0.582 -7.003 1.00 95.75 110 TYR A N 1
ATOM 854 C CA . TYR A 1 110 ? 14.163 -0.175 -7.416 1.00 95.75 110 TYR A CA 1
ATOM 855 C C . TYR A 1 110 ? 13.932 -0.664 -8.850 1.00 95.75 110 TYR A C 1
ATOM 857 O O . TYR A 1 110 ? 13.338 -1.726 -9.026 1.00 95.75 110 TYR A O 1
ATOM 865 N N . PRO A 1 111 ? 14.330 0.110 -9.880 1.00 93.00 111 PRO A N 1
ATOM 866 C CA . PRO A 1 111 ? 13.987 -0.190 -11.273 1.00 93.00 111 PRO A CA 1
ATOM 867 C C . PRO A 1 111 ? 14.611 -1.488 -11.796 1.00 93.00 111 PRO A C 1
ATOM 869 O O . PRO A 1 111 ? 14.057 -2.122 -12.691 1.00 93.00 111 PRO A O 1
ATOM 872 N N . ASP A 1 112 ? 15.749 -1.900 -11.243 1.00 92.31 112 ASP A N 1
ATOM 873 C CA . ASP A 1 112 ? 16.449 -3.120 -11.664 1.00 92.31 112 ASP A CA 1
ATOM 874 C C . ASP A 1 112 ? 15.797 -4.394 -11.105 1.00 92.31 112 ASP A C 1
ATOM 876 O O . ASP A 1 112 ? 15.947 -5.485 -11.662 1.00 92.31 112 ASP A O 1
ATOM 880 N N . LEU A 1 113 ? 15.034 -4.252 -10.017 1.00 95.75 113 LEU A N 1
ATOM 881 C CA . LEU A 1 113 ? 14.371 -5.357 -9.341 1.00 95.75 113 LEU A CA 1
ATOM 882 C C . LEU A 1 113 ? 12.923 -5.478 -9.810 1.00 95.75 113 LEU A C 1
ATOM 884 O O . LEU A 1 113 ? 12.214 -4.478 -9.889 1.00 95.75 113 LEU A O 1
ATOM 888 N N . ARG A 1 114 ? 12.468 -6.698 -10.088 1.00 95.44 114 ARG A N 1
ATOM 889 C CA . ARG A 1 114 ? 11.168 -6.992 -10.692 1.00 95.44 114 ARG A CA 1
ATOM 890 C C . ARG A 1 114 ? 10.413 -8.067 -9.921 1.00 95.44 114 ARG A C 1
ATOM 892 O O . ARG A 1 114 ? 10.996 -8.998 -9.359 1.00 95.44 114 ARG A O 1
ATOM 899 N N . ASP A 1 115 ? 9.094 -7.934 -9.888 1.00 93.75 115 ASP A N 1
ATOM 900 C CA . ASP A 1 115 ? 8.209 -9.011 -9.463 1.00 93.75 115 ASP A CA 1
ATOM 901 C C . ASP A 1 115 ? 7.954 -10.003 -10.611 1.00 93.75 115 ASP A C 1
ATOM 903 O O . ASP A 1 115 ? 8.474 -9.866 -11.721 1.00 93.75 115 ASP A O 1
ATOM 907 N N . SER A 1 116 ? 7.143 -11.029 -10.353 1.00 92.12 116 SER A N 1
ATOM 908 C CA . SER A 1 116 ? 6.790 -12.030 -11.365 1.00 92.12 116 SER A CA 1
ATOM 909 C C . SER A 1 116 ? 5.967 -11.473 -12.536 1.00 92.12 116 SER A C 1
ATOM 911 O O . SER A 1 116 ? 5.893 -12.128 -13.574 1.00 92.12 116 SER A O 1
ATOM 913 N N . GLY A 1 117 ? 5.352 -10.296 -12.386 1.00 93.19 117 GLY A N 1
ATOM 914 C CA . GLY A 1 117 ? 4.628 -9.582 -13.439 1.00 93.19 117 GLY A CA 1
ATOM 915 C C . GLY A 1 117 ? 5.496 -8.591 -14.222 1.00 93.19 117 GLY A C 1
ATOM 916 O O . GLY A 1 117 ? 5.032 -8.020 -15.207 1.00 93.19 117 GLY A O 1
ATOM 917 N N . GLY A 1 118 ? 6.751 -8.394 -13.814 1.00 95.31 118 GLY A N 1
ATOM 918 C CA . GLY A 1 118 ? 7.679 -7.442 -14.415 1.00 95.31 118 GLY A CA 1
ATOM 919 C C . GLY A 1 118 ? 7.529 -6.001 -13.917 1.00 95.31 118 GLY A C 1
ATOM 920 O O . GLY A 1 118 ? 8.103 -5.082 -14.513 1.00 95.31 118 GLY A O 1
ATOM 921 N N . SER A 1 119 ? 6.787 -5.785 -12.830 1.00 97.00 119 SER A N 1
ATOM 922 C CA . SER A 1 119 ? 6.689 -4.493 -12.148 1.00 97.00 119 SER A CA 1
ATOM 923 C C . SER A 1 119 ? 7.886 -4.267 -11.227 1.00 97.00 119 SER A C 1
ATOM 925 O O . SER A 1 119 ? 8.387 -5.225 -10.635 1.00 97.00 119 SER A O 1
ATOM 927 N N . PRO A 1 120 ? 8.372 -3.022 -11.084 1.00 96.12 120 PRO A N 1
ATOM 928 C CA . PRO A 1 120 ? 9.518 -2.744 -10.234 1.00 96.12 120 PRO A CA 1
ATOM 929 C C . PRO A 1 120 ? 9.164 -2.832 -8.749 1.00 96.12 120 PRO A C 1
ATOM 931 O O . PRO A 1 120 ? 8.039 -2.527 -8.341 1.00 96.12 120 PRO A O 1
ATOM 934 N N . CYS A 1 121 ? 10.144 -3.185 -7.919 1.00 95.38 121 CYS A N 1
ATOM 935 C CA . CYS A 1 121 ? 9.943 -3.197 -6.473 1.00 95.38 121 CYS A CA 1
ATOM 936 C C . CYS A 1 121 ? 9.892 -1.773 -5.922 1.00 95.38 121 CYS A C 1
ATOM 938 O O . CYS A 1 121 ? 10.619 -0.881 -6.369 1.00 95.38 121 CYS A O 1
ATOM 940 N N . VAL A 1 122 ? 9.078 -1.576 -4.888 1.00 95.75 122 VAL A N 1
ATOM 941 C CA . VAL A 1 122 ? 8.967 -0.294 -4.195 1.00 95.75 122 VAL A CA 1
ATOM 942 C C . VAL A 1 122 ? 9.078 -0.485 -2.692 1.00 95.75 122 VAL A C 1
ATOM 944 O O . VAL A 1 122 ? 8.587 -1.466 -2.137 1.00 95.75 122 VAL A O 1
ATOM 947 N N . MET A 1 123 ? 9.702 0.481 -2.033 1.00 94.50 123 MET A N 1
ATOM 948 C CA . MET A 1 123 ? 9.670 0.634 -0.587 1.00 94.50 123 MET A CA 1
ATOM 949 C C . MET A 1 123 ? 8.885 1.897 -0.270 1.00 94.50 123 MET A C 1
ATOM 951 O O . MET A 1 123 ? 9.171 2.967 -0.807 1.00 94.50 123 MET A O 1
ATOM 955 N N . ILE A 1 124 ? 7.875 1.759 0.582 1.00 95.12 124 ILE A N 1
ATOM 956 C CA . ILE A 1 124 ? 6.980 2.852 0.946 1.00 95.12 124 ILE A CA 1
ATOM 957 C C . ILE A 1 124 ? 6.969 2.955 2.462 1.00 95.12 124 ILE A C 1
ATOM 959 O O . ILE A 1 124 ? 6.770 1.954 3.146 1.00 95.12 124 ILE A O 1
ATOM 963 N N . SER A 1 125 ? 7.159 4.168 2.964 1.00 94.94 125 SER A N 1
ATOM 964 C CA . SER A 1 125 ? 7.005 4.498 4.378 1.00 94.94 125 SER A CA 1
ATOM 965 C C . SER A 1 125 ? 5.790 5.391 4.552 1.00 94.94 125 SER A C 1
ATOM 967 O O . SER A 1 125 ? 5.478 6.211 3.683 1.00 94.94 125 SER A O 1
ATOM 969 N N . TRP A 1 126 ? 5.104 5.252 5.681 1.00 95.69 126 TRP A N 1
ATOM 970 C CA . TRP A 1 126 ? 3.917 6.040 5.977 1.00 95.69 126 TRP A CA 1
ATOM 971 C C . TRP A 1 126 ? 3.790 6.363 7.461 1.00 95.69 126 TRP A C 1
ATOM 973 O O . TRP A 1 126 ? 4.313 5.656 8.322 1.00 95.69 126 TRP A O 1
ATOM 983 N N . SER A 1 127 ? 3.037 7.421 7.739 1.00 95.62 127 SER A N 1
ATOM 984 C CA . SER A 1 127 ? 2.507 7.731 9.062 1.00 95.62 127 SER A CA 1
ATOM 985 C C . SER A 1 127 ? 1.031 7.353 9.103 1.00 95.62 127 SER A C 1
ATOM 987 O O . SER A 1 127 ? 0.287 7.660 8.174 1.00 95.62 127 SER A O 1
ATOM 989 N N . SER A 1 128 ? 0.604 6.683 10.170 1.00 95.50 128 SER A N 1
ATOM 990 C CA . SER A 1 128 ? -0.799 6.316 10.374 1.00 95.50 128 SER A CA 1
ATOM 991 C C . SER A 1 128 ? -1.493 7.358 11.240 1.00 95.50 128 SER A C 1
ATOM 993 O O . SER A 1 128 ? -1.007 7.688 12.322 1.00 95.50 128 SER A O 1
ATOM 995 N N . PHE A 1 129 ? -2.641 7.840 10.784 1.00 95.75 129 PHE A N 1
ATOM 996 C CA . PHE A 1 129 ? -3.487 8.775 11.515 1.00 95.75 129 PHE A CA 1
ATOM 997 C C . PHE A 1 129 ? -4.874 8.178 11.681 1.00 95.75 129 PHE A C 1
ATOM 999 O O . PHE A 1 129 ? -5.357 7.473 10.799 1.00 95.75 129 PHE A O 1
ATOM 1006 N N . GLN A 1 130 ? -5.525 8.476 12.801 1.00 95.06 130 GLN A N 1
ATOM 1007 C CA . GLN A 1 130 ? -6.848 7.946 13.109 1.00 95.06 130 GLN A CA 1
ATOM 1008 C C . GLN A 1 130 ? -7.771 9.036 13.645 1.00 95.06 130 GLN A C 1
ATOM 1010 O O . GLN A 1 130 ? -7.341 9.929 14.375 1.00 95.06 130 GLN A O 1
ATOM 1015 N N . THR A 1 131 ? -9.048 8.936 13.295 1.00 93.81 131 THR A N 1
ATOM 1016 C CA . THR A 1 131 ? -10.127 9.777 13.815 1.00 93.81 131 THR A CA 1
ATOM 1017 C C . THR A 1 131 ? -11.225 8.880 14.364 1.00 93.81 131 THR A C 1
ATOM 1019 O O . THR A 1 131 ? -11.679 7.975 13.667 1.00 93.81 131 THR A O 1
ATOM 1022 N N . VAL A 1 132 ? -11.656 9.144 15.597 1.00 90.56 132 VAL A N 1
ATOM 1023 C CA . VAL A 1 132 ? -12.775 8.454 16.255 1.00 90.56 132 VAL A CA 1
ATOM 1024 C C . VAL A 1 132 ? -13.998 9.368 16.189 1.00 90.56 132 VAL A C 1
ATOM 1026 O O . VAL A 1 132 ? -13.890 10.544 16.539 1.00 90.56 132 VAL A O 1
ATOM 1029 N N . LYS A 1 133 ? -15.124 8.843 15.710 1.00 84.69 133 LYS A N 1
ATOM 1030 C CA . LYS A 1 133 ? -16.416 9.525 15.583 1.00 84.69 133 LYS A CA 1
ATOM 1031 C C . LYS A 1 133 ? -17.473 8.833 16.431 1.00 84.69 133 LYS A C 1
ATOM 1033 O O . LYS A 1 133 ? -17.479 7.579 16.464 1.00 84.69 133 LYS A O 1
#